Protein AF-A0A941AWX4-F1 (afdb_monomer)

Foldseek 3Di:
DPDPPDCVVPPCDLVNQVVVCVVVVDDDDSVRSVVVVVVVVVVVVVVVVVVVVVVD

pLDDT: mean 87.99, std 14.36, range [41.41, 98.06]

Sequence (56 aa):
MEKDIDYSNSKLTMEKALQMLRSEGLDVTIEQAEEILYFLRIIANIAVLKHINKTK

Secondary structure (DSSP, 8-state):
-------TT-SS-HHHHHHHHHHTT----HHHHHHHHHHHHHHHHHHHHHHHHHH-

Mean predicted aligned error: 5.6 Å

Organism: NCBI:txid2816120

Solvent-accessible surface area (backbone atoms only — not comparable to full-atom values): 3405 Å² total; per-residue (Å²): 129,82,72,84,75,80,56,90,84,43,96,71,42,46,70,56,39,32,52,53,42,42,75,74,70,45,92,70,52,60,68,55,24,37,54,52,51,51,54,51,50,53,53,50,51,51,53,50,51,54,54,53,62,74,74,106

Nearest PDB structures (foldseek):
  4dck-assembly1_B  TM=5.774E-01  e=3.250E+00  Homo sapiens

Radius of gyration: 13.53 Å; Cα contacts (8 Å, |Δi|>4): 24; chains: 1; bounding box: 27×23×38 Å

Structure (mmCIF, N/CA/C/O backbone):
data_AF-A0A941AWX4-F1
#
_entry.id   AF-A0A941AWX4-F1
#
loop_
_atom_site.group_PDB
_atom_site.id
_atom_site.type_symbol
_atom_site.label_atom_id
_atom_site.label_alt_id
_atom_site.label_comp_id
_atom_site.label_asym_id
_atom_site.label_entity_id
_atom_site.label_seq_id
_atom_site.pdbx_PDB_ins_code
_atom_site.Cartn_x
_atom_site.Cartn_y
_atom_site.Cartn_z
_atom_site.occupancy
_atom_site.B_iso_or_equiv
_atom_site.auth_seq_id
_atom_site.auth_comp_id
_atom_site.auth_asym_id
_atom_site.auth_atom_id
_atom_site.pdbx_PDB_model_num
ATOM 1 N N . MET A 1 1 ? 3.001 17.390 13.777 1.00 41.41 1 MET A N 1
ATOM 2 C CA . MET A 1 1 ? 3.911 16.419 13.147 1.00 41.41 1 MET A CA 1
ATOM 3 C C . MET A 1 1 ? 3.330 15.050 13.410 1.00 41.41 1 MET A C 1
ATOM 5 O O . MET A 1 1 ? 3.295 14.638 14.565 1.00 41.41 1 MET A O 1
ATOM 9 N N . GLU A 1 2 ? 2.738 14.442 12.379 1.00 48.72 2 GLU A N 1
ATOM 10 C CA . GLU A 1 2 ? 2.396 13.019 12.397 1.00 48.72 2 GLU A CA 1
ATOM 11 C C . GLU A 1 2 ? 3.648 12.275 12.846 1.00 48.72 2 GLU A C 1
ATOM 13 O O . GLU A 1 2 ? 4.705 12.435 12.247 1.00 48.72 2 GLU A O 1
ATOM 18 N N . LYS A 1 3 ? 3.557 11.569 13.976 1.00 50.56 3 LYS A N 1
ATOM 19 C CA . LYS A 1 3 ? 4.605 10.637 14.382 1.00 50.56 3 LYS A CA 1
ATOM 20 C C . LYS A 1 3 ? 4.863 9.733 13.188 1.00 50.56 3 LYS A C 1
ATOM 22 O O . LYS A 1 3 ? 3.886 9.205 12.665 1.00 50.56 3 LYS A O 1
ATOM 27 N N . ASP A 1 4 ? 6.123 9.581 12.798 1.00 57.94 4 ASP A N 1
ATOM 28 C CA . ASP A 1 4 ? 6.569 8.649 11.768 1.00 57.94 4 ASP A CA 1
ATOM 29 C C . ASP A 1 4 ? 5.948 7.275 12.045 1.00 57.94 4 ASP A C 1
ATOM 31 O O . ASP A 1 4 ? 6.398 6.529 12.918 1.00 57.94 4 ASP A O 1
ATOM 35 N N . ILE A 1 5 ? 4.824 6.980 11.387 1.00 68.19 5 ILE A N 1
ATOM 36 C CA . ILE A 1 5 ? 4.195 5.672 11.489 1.00 68.19 5 ILE A CA 1
ATOM 37 C C . ILE A 1 5 ? 5.122 4.762 10.702 1.00 68.19 5 ILE A C 1
ATOM 39 O O . ILE A 1 5 ? 5.143 4.795 9.474 1.00 68.19 5 ILE A O 1
ATOM 43 N N . ASP A 1 6 ? 5.931 3.996 11.423 1.00 71.44 6 ASP A N 1
ATOM 44 C CA . ASP A 1 6 ? 6.833 3.041 10.809 1.00 71.44 6 ASP A CA 1
ATOM 45 C C . ASP A 1 6 ? 6.019 1.916 10.156 1.00 71.44 6 ASP A C 1
ATOM 47 O O . ASP A 1 6 ? 5.404 1.074 10.818 1.00 71.44 6 ASP A O 1
ATOM 51 N N . TYR A 1 7 ? 6.001 1.927 8.827 1.00 72.56 7 TYR A N 1
ATOM 52 C CA . TYR A 1 7 ? 5.325 0.929 8.012 1.00 72.56 7 TYR A CA 1
ATOM 53 C C . TYR A 1 7 ? 6.256 -0.197 7.543 1.00 72.56 7 TYR A C 1
ATOM 55 O O . TYR A 1 7 ? 5.821 -1.021 6.735 1.00 72.56 7 TYR A O 1
ATOM 63 N N . SER A 1 8 ? 7.495 -0.269 8.044 1.00 71.19 8 SER A N 1
ATOM 64 C CA . SER A 1 8 ? 8.486 -1.294 7.678 1.00 71.19 8 SER A CA 1
ATOM 65 C C . SER A 1 8 ? 7.969 -2.727 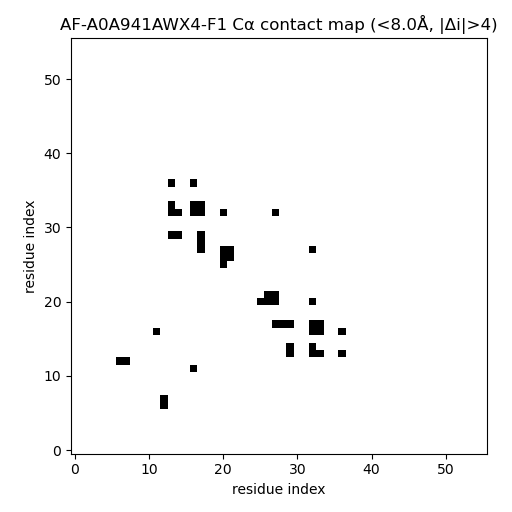7.856 1.00 71.19 8 SER A C 1
ATOM 67 O O . SER A 1 8 ? 8.293 -3.608 7.066 1.00 71.19 8 SER A O 1
ATOM 69 N N . ASN A 1 9 ? 7.086 -2.948 8.836 1.00 77.25 9 ASN A N 1
ATOM 70 C CA . ASN A 1 9 ? 6.461 -4.243 9.126 1.00 77.25 9 ASN A CA 1
ATOM 71 C C . ASN A 1 9 ? 5.033 -4.392 8.558 1.00 77.25 9 ASN A C 1
ATOM 73 O O . ASN A 1 9 ? 4.282 -5.285 8.963 1.00 77.25 9 ASN A O 1
ATOM 77 N N . SER A 1 10 ? 4.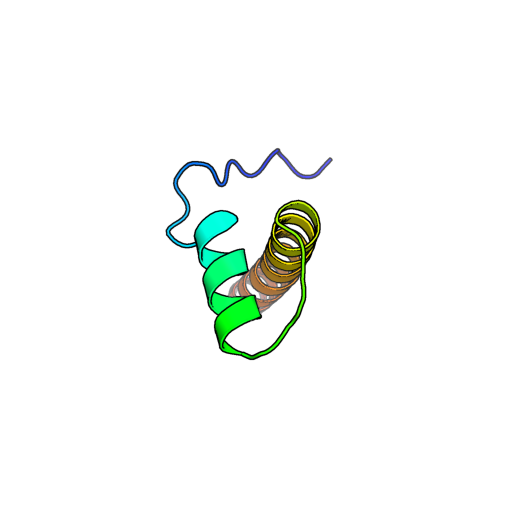604 -3.509 7.651 1.00 80.94 10 SER A N 1
ATOM 78 C CA . SER A 1 10 ? 3.258 -3.573 7.078 1.00 80.94 10 SER A CA 1
ATOM 79 C C . SER A 1 10 ? 3.096 -4.767 6.134 1.00 80.94 10 SER A C 1
ATOM 81 O O . SER A 1 10 ? 3.944 -5.039 5.290 1.00 80.94 10 SER A O 1
ATOM 83 N N . LYS A 1 11 ? 1.941 -5.446 6.200 1.00 84.31 11 LYS A N 1
ATOM 84 C CA . LYS A 1 11 ? 1.579 -6.527 5.257 1.00 84.31 11 LYS A CA 1
ATOM 85 C C . LYS A 1 11 ? 1.439 -6.049 3.804 1.00 84.31 11 LYS A C 1
ATOM 87 O O . LYS A 1 11 ? 1.417 -6.877 2.887 1.00 84.31 11 LYS A O 1
ATOM 92 N N . LEU A 1 12 ? 1.270 -4.741 3.612 1.00 91.19 12 LEU A N 1
ATOM 93 C CA . LEU A 1 12 ? 1.213 -4.084 2.314 1.00 91.19 12 LEU A CA 1
ATOM 94 C C . LEU A 1 12 ? 2.398 -3.121 2.214 1.00 91.19 12 LEU A C 1
ATOM 96 O O . LEU A 1 12 ? 2.349 -2.015 2.759 1.00 91.19 12 LEU A O 1
ATOM 100 N N . THR A 1 13 ? 3.461 -3.588 1.561 1.00 93.00 13 THR A N 1
ATOM 101 C CA . THR A 1 13 ? 4.667 -2.811 1.247 1.00 93.00 13 THR A CA 1
ATOM 102 C C . THR A 1 13 ? 4.483 -2.024 -0.051 1.00 93.00 13 THR A C 1
ATOM 104 O O . THR A 1 13 ? 3.509 -2.243 -0.781 1.00 93.00 13 THR A O 1
ATOM 107 N N . MET A 1 14 ? 5.421 -1.125 -0.355 1.00 92.88 14 MET A N 1
ATOM 108 C CA . MET A 1 14 ? 5.404 -0.350 -1.599 1.00 92.88 14 MET A CA 1
ATOM 109 C C . MET A 1 14 ? 5.539 -1.238 -2.847 1.00 92.88 14 MET A C 1
ATOM 111 O O . MET A 1 14 ? 4.821 -1.034 -3.820 1.00 92.88 14 MET A O 1
ATOM 115 N N . GLU A 1 15 ? 6.352 -2.297 -2.804 1.00 94.62 15 GLU A N 1
ATOM 116 C CA . GLU A 1 15 ? 6.533 -3.240 -3.920 1.00 94.62 15 GLU A CA 1
ATOM 117 C C . GLU A 1 15 ? 5.251 -4.024 -4.191 1.00 94.62 15 GLU A C 1
ATOM 119 O O . GLU A 1 15 ? 4.857 -4.234 -5.340 1.00 94.62 15 GLU A O 1
ATOM 124 N N . LYS A 1 16 ? 4.564 -4.431 -3.120 1.00 95.06 16 LYS A N 1
ATOM 125 C CA . LYS A 1 16 ? 3.287 -5.128 -3.233 1.00 95.06 16 LYS A CA 1
ATOM 126 C C . LYS A 1 16 ? 2.188 -4.199 -3.745 1.00 95.06 16 LYS A C 1
ATOM 128 O O . LYS A 1 16 ?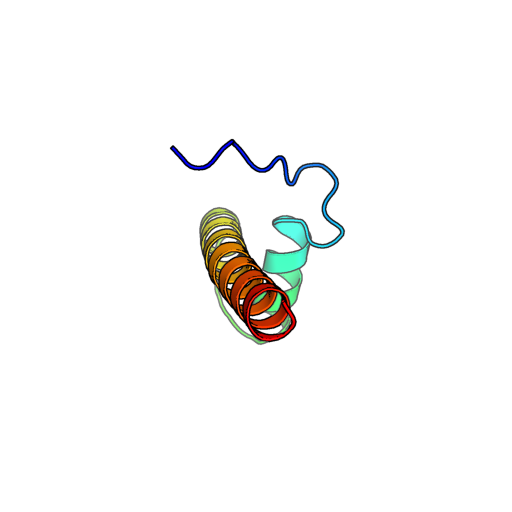 1.385 -4.625 -4.571 1.00 95.06 16 LYS A O 1
ATOM 133 N N . ALA A 1 17 ? 2.169 -2.940 -3.305 1.00 96.12 17 ALA A N 1
ATOM 134 C CA . ALA A 1 17 ? 1.263 -1.931 -3.848 1.00 96.12 17 ALA A CA 1
ATOM 135 C C . ALA A 1 17 ? 1.530 -1.686 -5.340 1.00 96.12 17 ALA A C 1
ATOM 137 O O . ALA A 1 17 ? 0.589 -1.720 -6.126 1.00 96.12 17 ALA A O 1
ATOM 138 N N . LEU A 1 18 ? 2.795 -1.549 -5.752 1.00 97.62 18 LEU A N 1
ATOM 139 C CA . LEU A 1 18 ? 3.179 -1.419 -7.159 1.00 97.62 18 LEU A CA 1
ATOM 140 C C . LEU A 1 18 ? 2.677 -2.601 -7.998 1.00 97.62 18 LEU A C 1
ATOM 142 O O . LEU A 1 18 ? 2.082 -2.398 -9.055 1.00 97.62 18 LEU A O 1
ATOM 146 N N . GLN A 1 19 ? 2.885 -3.833 -7.520 1.00 97.62 19 GLN A N 1
ATOM 147 C CA . GLN A 1 19 ? 2.408 -5.039 -8.197 1.00 97.62 19 GLN A CA 1
ATOM 148 C C . GLN A 1 19 ? 0.883 -5.029 -8.363 1.00 97.62 19 GLN A C 1
ATOM 150 O O . GLN A 1 19 ? 0.393 -5.313 -9.453 1.00 97.62 19 GLN A O 1
ATOM 155 N N . MET A 1 20 ? 0.144 -4.690 -7.301 1.00 97.56 20 MET A N 1
ATOM 156 C CA . MET A 1 20 ? -1.320 -4.631 -7.325 1.00 97.56 20 MET A CA 1
ATOM 157 C C . MET A 1 20 ? -1.835 -3.539 -8.270 1.00 97.56 20 MET A C 1
ATOM 159 O O . MET A 1 20 ? -2.744 -3.782 -9.054 1.00 97.56 20 MET A O 1
ATOM 163 N N . LEU A 1 21 ? -1.243 -2.343 -8.238 1.00 97.25 21 LEU A N 1
ATOM 164 C CA . LEU A 1 21 ? -1.650 -1.235 -9.106 1.00 97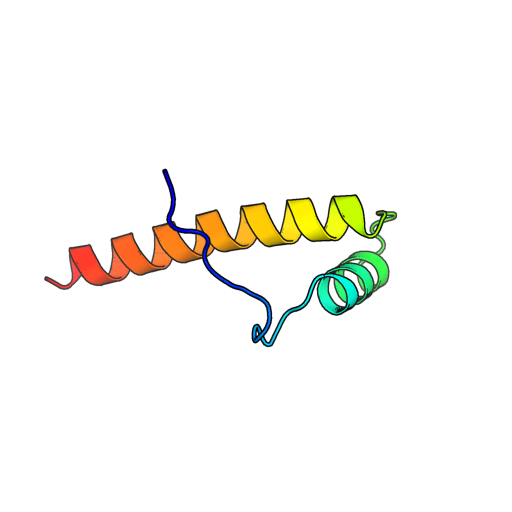.25 21 LEU A CA 1
ATOM 165 C C . LEU A 1 21 ? -1.425 -1.591 -10.582 1.00 97.25 21 LEU A C 1
ATOM 167 O O . LEU A 1 21 ? -2.319 -1.415 -11.408 1.00 97.25 21 LEU A O 1
ATOM 171 N N . ARG A 1 22 ? -0.272 -2.185 -10.907 1.00 97.62 22 ARG A N 1
ATOM 172 C CA . ARG A 1 22 ? 0.030 -2.637 -12.271 1.00 97.62 22 ARG A CA 1
ATOM 173 C C . ARG A 1 22 ? -0.854 -3.792 -12.731 1.00 97.62 22 ARG A C 1
ATOM 175 O O . ARG A 1 22 ? -1.206 -3.827 -13.907 1.00 97.62 22 ARG A O 1
ATOM 182 N N . SER A 1 23 ? -1.243 -4.716 -11.846 1.00 97.94 23 SER A N 1
ATOM 183 C CA . SER A 1 23 ? -2.181 -5.787 -12.220 1.00 97.94 23 SER A CA 1
ATOM 184 C C . SER A 1 23 ? -3.571 -5.263 -12.582 1.00 97.94 23 SER A C 1
ATOM 186 O O . SER A 1 23 ? -4.258 -5.893 -13.377 1.00 97.94 23 SER A O 1
ATOM 188 N N . GLU A 1 24 ? -3.948 -4.095 -12.060 1.00 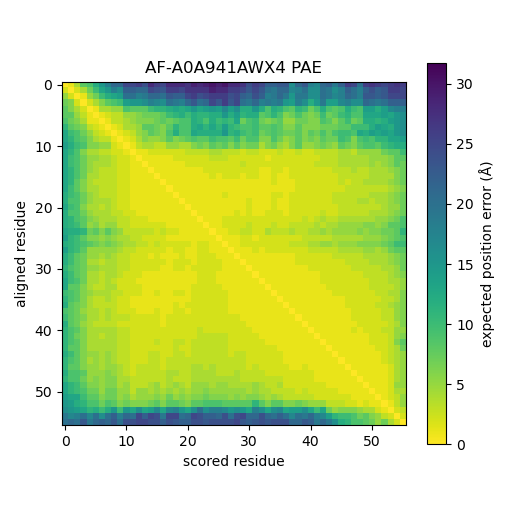97.12 24 GLU A N 1
ATOM 189 C CA . GLU A 1 24 ? -5.179 -3.376 -1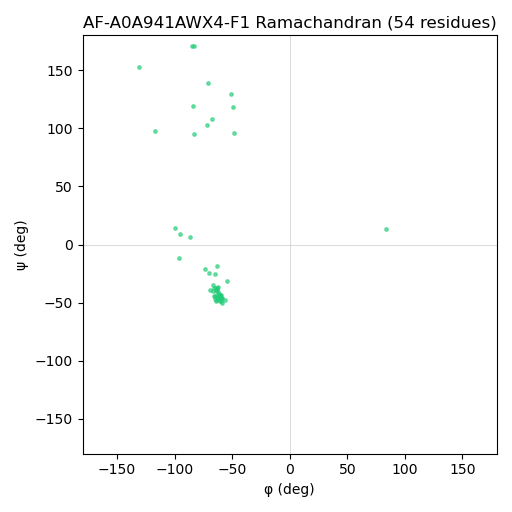2.419 1.00 97.12 24 GLU A CA 1
ATOM 190 C C . GLU A 1 24 ? -5.005 -2.460 -13.650 1.00 97.12 24 GLU 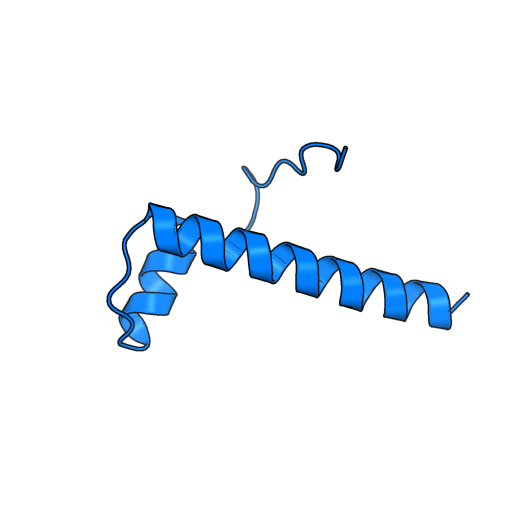A C 1
ATOM 192 O O . GLU A 1 24 ? -5.905 -1.701 -14.002 1.00 97.12 24 GLU A O 1
ATOM 197 N N . GLY A 1 25 ? -3.849 -2.511 -14.326 1.00 97.19 25 GLY A N 1
ATOM 198 C CA . GLY A 1 25 ? -3.578 -1.743 -15.545 1.00 97.19 25 GLY A CA 1
ATOM 199 C C . GLY A 1 25 ? -3.103 -0.305 -15.317 1.00 97.19 25 GLY A C 1
ATOM 200 O O . GLY A 1 25 ? -3.077 0.476 -16.267 1.00 97.19 25 GLY A O 1
ATOM 201 N N . LEU A 1 26 ? -2.716 0.062 -14.090 1.00 97.06 26 LEU A N 1
ATOM 202 C CA . LEU A 1 26 ? -2.136 1.375 -13.801 1.00 97.06 26 LEU A CA 1
ATOM 203 C C . LEU A 1 26 ? -0.632 1.367 -14.096 1.00 97.06 26 LEU A C 1
ATOM 205 O O . LEU A 1 26 ? 0.132 0.634 -13.463 1.00 97.06 26 LEU A O 1
ATOM 209 N N . ASP A 1 27 ? -0.199 2.216 -15.027 1.00 97.06 27 ASP A N 1
ATOM 210 C CA . ASP A 1 27 ? 1.221 2.440 -15.297 1.00 97.06 27 ASP A CA 1
ATOM 211 C C . ASP A 1 27 ? 1.786 3.466 -14.308 1.00 97.06 27 ASP A C 1
ATOM 213 O O . ASP A 1 27 ? 1.629 4.675 -14.476 1.00 97.06 27 ASP A O 1
ATOM 217 N N . VAL A 1 28 ? 2.376 2.961 -13.224 1.00 96.94 28 VAL A N 1
ATOM 218 C CA . VAL A 1 28 ? 2.951 3.767 -12.140 1.00 96.94 28 VAL A CA 1
ATOM 219 C C . VAL A 1 28 ? 4.368 3.313 -11.792 1.00 96.94 28 VAL A C 1
ATOM 221 O O . VAL A 1 28 ? 4.737 2.142 -11.981 1.00 96.94 28 VAL A O 1
ATOM 224 N N . THR A 1 29 ? 5.175 4.240 -11.275 1.00 98.06 29 THR A N 1
ATOM 225 C CA . THR A 1 29 ? 6.509 3.968 -10.716 1.00 98.06 29 THR A CA 1
ATOM 226 C C . THR A 1 29 ? 6.427 3.490 -9.264 1.00 98.06 29 THR A C 1
ATOM 228 O O . THR A 1 29 ? 5.359 3.506 -8.648 1.00 98.06 29 THR A O 1
ATOM 231 N N . ILE A 1 30 ? 7.554 3.036 -8.704 1.00 96.38 30 ILE A N 1
ATOM 232 C CA . ILE A 1 30 ? 7.609 2.606 -7.299 1.00 96.38 30 ILE A CA 1
ATOM 233 C C . ILE A 1 30 ? 7.364 3.783 -6.345 1.00 96.38 30 ILE A C 1
ATOM 235 O O . ILE A 1 30 ? 6.637 3.624 -5.370 1.00 96.38 30 ILE A O 1
ATOM 239 N N . GLU A 1 31 ? 7.873 4.970 -6.679 1.00 96.56 31 GLU A N 1
ATOM 240 C CA . GLU A 1 31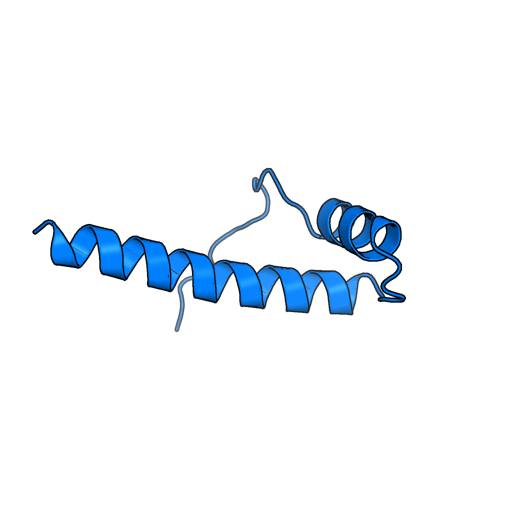 ? 7.679 6.203 -5.910 1.00 96.56 31 GLU A CA 1
ATOM 241 C C . GLU A 1 31 ? 6.204 6.621 -5.925 1.00 96.56 31 GLU A C 1
ATOM 243 O O . GLU A 1 31 ? 5.618 6.909 -4.886 1.00 96.56 31 GLU A O 1
ATOM 248 N N . GLN A 1 32 ? 5.554 6.559 -7.092 1.00 97.62 32 GLN A N 1
ATOM 249 C CA . GLN A 1 32 ? 4.117 6.828 -7.195 1.00 97.62 32 GLN A CA 1
ATOM 250 C C . GLN A 1 32 ? 3.288 5.807 -6.405 1.00 97.62 32 GLN A C 1
ATOM 252 O O . GLN A 1 32 ? 2.306 6.169 -5.760 1.00 97.62 32 GLN A O 1
ATOM 257 N N . ALA A 1 33 ? 3.672 4.527 -6.424 1.00 96.94 33 ALA A N 1
ATOM 258 C CA . ALA A 1 33 ? 3.006 3.502 -5.625 1.00 96.94 33 ALA A CA 1
ATOM 259 C C . ALA A 1 33 ? 3.167 3.748 -4.115 1.00 96.94 33 ALA A C 1
ATOM 261 O O . ALA A 1 33 ? 2.217 3.523 -3.361 1.00 96.94 33 ALA A O 1
ATOM 262 N N . GLU A 1 34 ? 4.330 4.231 -3.671 1.00 94.94 34 GLU A N 1
ATOM 263 C CA . GLU A 1 34 ? 4.568 4.638 -2.285 1.00 94.94 34 GLU A CA 1
ATOM 264 C C . GLU A 1 34 ? 3.673 5.819 -1.882 1.00 94.94 34 GLU A C 1
ATOM 266 O O . GLU A 1 34 ? 2.989 5.740 -0.858 1.00 94.94 34 GLU A O 1
ATOM 271 N N . GLU A 1 35 ? 3.598 6.866 -2.707 1.00 95.69 35 GLU A N 1
ATOM 272 C CA . GLU A 1 35 ? 2.741 8.033 -2.462 1.00 95.69 35 GLU A CA 1
ATOM 273 C C . GLU A 1 35 ? 1.255 7.654 -2.396 1.00 95.69 35 GLU A C 1
ATOM 275 O O . GLU A 1 35 ? 0.539 8.055 -1.470 1.00 95.69 35 GLU A O 1
ATOM 280 N N . ILE A 1 36 ? 0.788 6.825 -3.337 1.00 96.12 36 ILE A N 1
ATOM 281 C CA . ILE A 1 36 ? -0.586 6.306 -3.348 1.00 96.12 36 ILE A CA 1
ATOM 282 C C . ILE A 1 36 ? -0.856 5.519 -2.063 1.00 96.12 36 ILE A C 1
ATOM 284 O O . ILE A 1 36 ? -1.869 5.735 -1.392 1.00 96.12 36 ILE A O 1
ATOM 288 N N . LEU A 1 37 ? 0.051 4.614 -1.691 1.00 94.75 37 LEU A N 1
ATOM 289 C CA . LEU A 1 37 ? -0.091 3.800 -0.490 1.00 94.75 37 LEU A CA 1
ATOM 290 C C . LEU A 1 37 ? -0.113 4.661 0.781 1.00 94.75 37 LEU A C 1
ATOM 292 O O . LEU A 1 37 ? -0.920 4.406 1.679 1.00 94.75 37 LEU A O 1
ATOM 296 N N . TYR A 1 38 ? 0.733 5.688 0.858 1.00 93.94 38 TYR A N 1
ATOM 297 C CA . TYR A 1 38 ? 0.755 6.647 1.960 1.00 93.94 38 TYR A CA 1
ATOM 298 C C . TYR A 1 38 ? -0.580 7.390 2.086 1.00 93.94 38 TYR A C 1
ATOM 300 O O . TYR A 1 38 ? -1.183 7.414 3.162 1.00 93.94 38 TYR A O 1
ATOM 308 N N . PHE A 1 39 ? -1.103 7.909 0.974 1.00 95.38 39 PHE A N 1
ATOM 309 C CA . PHE A 1 39 ? -2.390 8.600 0.952 1.00 95.38 39 PHE A CA 1
ATOM 310 C C . PHE A 1 39 ? -3.548 7.696 1.407 1.00 95.38 39 PHE A C 1
ATOM 312 O O . PHE A 1 39 ? -4.374 8.091 2.236 1.00 95.38 39 PHE A O 1
ATOM 319 N N . LEU A 1 40 ? -3.580 6.445 0.939 1.00 94.62 40 LEU A N 1
ATOM 320 C CA . LEU A 1 40 ? -4.593 5.470 1.352 1.00 94.62 40 LEU A CA 1
ATOM 321 C C . LEU A 1 40 ? -4.526 5.158 2.854 1.00 94.62 40 LEU A C 1
ATOM 323 O O . LEU A 1 40 ? -5.567 5.000 3.497 1.00 94.62 4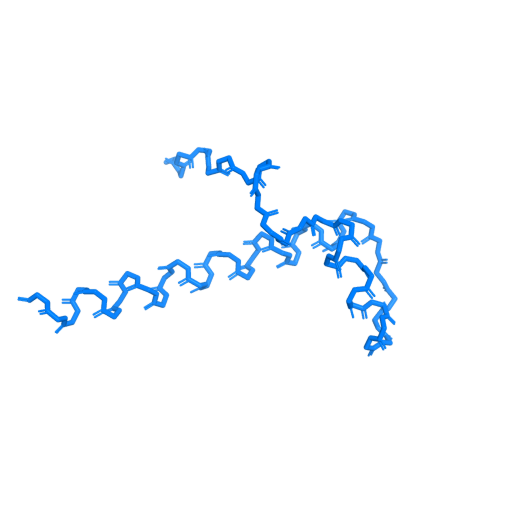0 LEU A O 1
ATOM 327 N N . ARG A 1 41 ? -3.323 5.108 3.438 1.00 93.19 41 ARG A N 1
ATOM 328 C CA . ARG A 1 41 ? -3.136 4.908 4.885 1.00 93.19 41 ARG A CA 1
ATOM 329 C C . ARG A 1 41 ? -3.704 6.069 5.698 1.00 93.19 41 ARG A C 1
ATOM 331 O O . ARG A 1 41 ? -4.358 5.818 6.710 1.00 93.19 41 ARG A O 1
ATOM 338 N N . ILE A 1 42 ? -3.537 7.311 5.240 1.00 93.12 42 ILE A N 1
ATOM 339 C CA . ILE A 1 42 ? -4.156 8.486 5.876 1.00 93.12 42 ILE A CA 1
ATOM 340 C C . ILE A 1 42 ? -5.682 8.335 5.897 1.00 93.12 42 ILE A C 1
ATOM 342 O O . ILE A 1 42 ? -6.302 8.449 6.956 1.00 93.12 42 ILE A O 1
ATOM 346 N N . ILE A 1 43 ? -6.293 8.012 4.752 1.00 95.19 43 ILE A N 1
ATOM 347 C CA . ILE A 1 43 ? -7.750 7.829 4.655 1.00 95.19 43 ILE A CA 1
ATOM 348 C C . ILE A 1 43 ? -8.226 6.709 5.585 1.00 95.19 43 ILE A C 1
ATOM 350 O O . ILE A 1 43 ? -9.203 6.886 6.318 1.00 95.19 43 ILE A O 1
ATOM 354 N N . ALA A 1 44 ? -7.533 5.568 5.587 1.00 93.19 44 ALA A N 1
ATOM 355 C CA . ALA A 1 44 ? -7.873 4.433 6.438 1.00 93.19 44 ALA A CA 1
ATOM 356 C C . ALA A 1 44 ? -7.811 4.803 7.927 1.00 93.19 44 ALA A C 1
ATOM 358 O O . ALA A 1 44 ? -8.750 4.517 8.672 1.00 93.19 44 ALA A O 1
ATOM 359 N N . ASN A 1 45 ? -6.754 5.501 8.352 1.00 91.25 45 ASN A N 1
ATOM 360 C CA . ASN A 1 45 ? -6.606 5.966 9.729 1.00 91.25 45 ASN A CA 1
ATOM 361 C C . ASN A 1 45 ? -7.740 6.919 10.127 1.00 91.25 45 ASN A C 1
ATOM 363 O O . ASN A 1 45 ? -8.334 6.749 11.191 1.00 91.25 45 ASN A O 1
ATOM 367 N N . ILE A 1 46 ? -8.101 7.873 9.263 1.00 94.06 46 ILE A N 1
ATOM 368 C CA . ILE A 1 46 ? -9.232 8.783 9.502 1.00 94.06 46 ILE A CA 1
ATOM 369 C C . ILE A 1 46 ? -10.539 7.995 9.661 1.00 94.06 46 ILE A C 1
ATOM 371 O O . ILE A 1 46 ? -11.304 8.249 10.596 1.00 94.06 46 ILE A O 1
ATOM 375 N N . ALA A 1 47 ? -10.799 7.027 8.778 1.00 95.00 47 ALA A N 1
ATOM 376 C CA . ALA A 1 47 ? -12.005 6.207 8.828 1.00 95.00 47 ALA A CA 1
ATOM 377 C C . ALA A 1 47 ? -12.091 5.391 10.130 1.00 95.00 47 ALA A C 1
ATOM 379 O O . ALA A 1 47 ? -13.139 5.383 10.784 1.00 95.00 47 ALA A O 1
ATOM 380 N N . VAL A 1 48 ? -10.984 4.767 10.545 1.00 93.31 48 VAL A N 1
ATOM 381 C CA . VAL A 1 48 ? -10.890 4.000 11.795 1.00 93.31 48 VAL A CA 1
ATOM 382 C C . VAL A 1 48 ? -11.086 4.906 13.010 1.00 93.31 48 VAL A C 1
ATOM 384 O O . VAL A 1 48 ? -11.916 4.604 13.867 1.00 93.31 48 VAL A O 1
ATOM 387 N N . LEU A 1 49 ? -10.396 6.049 13.071 1.00 94.19 49 LEU A N 1
ATOM 388 C CA . LEU A 1 49 ? -10.535 7.008 14.171 1.00 94.19 49 LEU A CA 1
ATOM 389 C C . LEU A 1 49 ? -11.970 7.523 14.295 1.00 94.19 49 LEU A C 1
ATOM 391 O O . LEU A 1 49 ? -12.514 7.578 15.397 1.00 94.19 49 LEU A O 1
ATOM 395 N N . LYS A 1 50 ? -12.618 7.850 13.171 1.00 94.44 50 LYS A N 1
ATOM 396 C CA . LYS A 1 50 ? -14.024 8.272 13.153 1.00 94.44 50 LYS A CA 1
ATOM 397 C C . LYS A 1 50 ? -14.951 7.176 13.678 1.00 94.44 50 LYS A C 1
ATOM 399 O O . LYS A 1 50 ? -15.876 7.477 14.430 1.00 94.44 50 LYS A O 1
ATOM 404 N N . HIS A 1 51 ? -14.721 5.923 13.290 1.00 93.81 51 HIS A N 1
ATOM 405 C CA . HIS A 1 51 ? -15.517 4.790 13.759 1.00 93.81 51 HIS A CA 1
ATOM 406 C C . HIS A 1 51 ? -15.361 4.566 15.272 1.00 93.81 51 HIS A C 1
ATOM 408 O O . HIS A 1 51 ? -16.361 4.460 15.985 1.00 93.81 51 HIS A O 1
ATOM 414 N N . ILE A 1 52 ? -14.122 4.577 15.772 1.00 94.81 52 ILE A N 1
ATOM 415 C CA . ILE A 1 52 ? -13.820 4.429 17.202 1.00 94.81 52 ILE A CA 1
ATOM 416 C C . ILE A 1 52 ? -14.449 5.571 18.011 1.00 94.81 52 ILE A C 1
ATOM 418 O O . ILE A 1 52 ? -15.111 5.313 19.012 1.00 94.81 52 ILE A O 1
ATOM 422 N N . ASN A 1 53 ? -14.304 6.821 17.561 1.00 92.69 53 ASN A N 1
ATOM 423 C CA . ASN A 1 53 ? -14.834 7.992 18.270 1.00 92.69 53 ASN A CA 1
ATOM 424 C C . ASN A 1 53 ? -16.364 8.087 18.248 1.00 92.69 53 ASN A C 1
ATOM 426 O O . ASN A 1 53 ? -16.926 8.704 19.137 1.00 92.69 53 ASN A O 1
ATOM 430 N N . LYS A 1 54 ? -17.047 7.493 17.261 1.00 81.44 54 LYS A N 1
ATOM 431 C CA . LYS A 1 54 ? -18.518 7.382 17.259 1.00 81.44 54 LYS A CA 1
ATOM 432 C C . LYS A 1 54 ? -19.031 6.343 18.269 1.00 81.44 54 LYS A C 1
ATOM 434 O O . LYS A 1 54 ? -20.206 6.361 18.615 1.00 81.44 54 LYS A O 1
ATOM 439 N N . THR A 1 55 ? -18.170 5.411 18.671 1.00 63.91 55 THR A N 1
ATOM 440 C CA . THR A 1 55 ? -18.513 4.288 19.556 1.00 63.91 55 THR A CA 1
ATOM 441 C C . THR A 1 55 ? -18.171 4.582 21.026 1.00 63.91 55 THR A C 1
ATOM 443 O O . THR A 1 55 ? -18.597 3.838 21.905 1.00 63.91 55 THR A O 1
ATOM 446 N N . LYS A 1 56 ? -17.420 5.657 21.296 1.00 54.22 56 LYS A N 1
ATOM 447 C CA . LYS A 1 56 ? -17.217 6.233 22.634 1.00 54.22 56 LYS A CA 1
ATOM 448 C C . LYS A 1 56 ? -18.287 7.273 22.936 1.00 54.22 56 LYS A C 1
ATOM 450 O O . LYS A 1 56 ? -18.666 7.354 24.121 1.00 54.22 56 LYS A O 1
#